Protein AF-A0A420N1J7-F1 (afdb_monomer_lite)

Organism: Fusarium oxysporum (NCBI:txid5507)

pLDDT: mean 80.46, std 11.33, range [47.84, 92.19]

Foldseek 3Di:
DDDPPDDPPPPPDPPVVVVVVVVVVVVVVVVVVVVVLQFADDDPPAAEDPVLRVDLQRCVVVCVVPPVPCSPVVVLVVCVVDPDQKYWTDHDRSDHIDIDGNDPVVVCCCVPPPPVDDDDPPD

Sequence (123 aa):
MPSTFFLPSELGLPTHATAAAAFVTAVSVVLYALYRFLLPKPLKGIPYNAEATQSLLGDLAAIQKESPNNPFGWMIKKARLQTSPVFQFFLLPFGKPCVLVSDFREAQDILMRRKEFERSDFS

Radius of gyration: 24.55 Å; chains: 1; bounding box: 42×41×80 Å

Structure (mmCIF, N/CA/C/O backbone):
data_AF-A0A420N1J7-F1
#
_entry.id   AF-A0A420N1J7-F1
#
loop_
_atom_site.group_PDB
_atom_site.id
_atom_site.type_symbol
_atom_site.label_atom_id
_atom_site.label_alt_id
_atom_site.label_comp_id
_atom_site.label_asym_id
_atom_site.label_entity_id
_atom_site.label_seq_id
_atom_site.pdbx_PDB_ins_code
_atom_site.Cartn_x
_atom_site.Cartn_y
_atom_site.Cartn_z
_atom_site.occupancy
_atom_site.B_iso_or_equiv
_atom_site.auth_seq_id
_atom_site.auth_comp_id
_atom_site.auth_asym_id
_atom_site.auth_atom_id
_atom_site.pdbx_PDB_model_num
ATOM 1 N N . MET A 1 1 ? 0.702 -27.407 -58.560 1.00 52.38 1 MET A N 1
ATOM 2 C CA . MET A 1 1 ? 1.170 -26.067 -58.155 1.00 52.38 1 MET A CA 1
ATOM 3 C C . MET A 1 1 ? 1.698 -26.163 -56.734 1.00 52.38 1 MET A C 1
ATOM 5 O O . MET A 1 1 ? 0.880 -26.406 -55.857 1.00 52.38 1 MET A O 1
ATOM 9 N N . PRO A 1 2 ? 3.015 -26.089 -56.481 1.00 54.38 2 PRO A N 1
ATOM 10 C CA . PRO A 1 2 ? 3.519 -26.055 -55.120 1.00 54.38 2 PRO A CA 1
ATOM 11 C C . PRO A 1 2 ? 3.700 -24.600 -54.680 1.00 54.38 2 PRO A C 1
ATOM 13 O O . PRO A 1 2 ? 4.399 -23.815 -55.314 1.00 54.38 2 PRO A O 1
ATOM 16 N N . SER A 1 3 ? 3.025 -24.251 -53.593 1.00 55.94 3 SER A N 1
ATOM 17 C CA . SER A 1 3 ? 3.209 -23.023 -52.831 1.00 55.94 3 SER A CA 1
ATOM 18 C C . SER A 1 3 ? 4.619 -22.999 -52.236 1.00 55.94 3 SER A C 1
ATOM 20 O O . SER A 1 3 ? 4.897 -23.710 -51.268 1.00 55.94 3 SER A O 1
ATOM 22 N N . THR A 1 4 ? 5.515 -22.200 -52.813 1.00 56.56 4 THR A N 1
ATOM 23 C CA . THR A 1 4 ? 6.824 -21.887 -52.231 1.00 56.56 4 THR A CA 1
ATOM 24 C C . THR A 1 4 ? 6.622 -21.078 -50.959 1.00 56.56 4 THR A C 1
ATOM 26 O O . THR A 1 4 ? 6.337 -19.881 -50.988 1.00 56.56 4 THR A O 1
ATOM 29 N N . PHE A 1 5 ? 6.733 -21.779 -49.836 1.00 57.84 5 PHE A N 1
ATOM 30 C CA . PHE A 1 5 ? 6.823 -21.223 -48.497 1.00 57.84 5 PHE A CA 1
ATOM 31 C C . PHE A 1 5 ? 8.120 -20.404 -48.431 1.00 57.84 5 PHE A C 1
ATOM 33 O O . PHE A 1 5 ? 9.213 -20.963 -48.364 1.00 57.84 5 PHE A O 1
ATOM 40 N N . PHE A 1 6 ? 8.006 -19.081 -48.562 1.00 52.59 6 PHE A N 1
ATOM 41 C CA . PHE A 1 6 ? 9.143 -18.167 -48.491 1.00 52.59 6 PHE A CA 1
ATOM 42 C C . PHE A 1 6 ? 9.743 -18.221 -47.082 1.00 52.59 6 PHE A C 1
ATOM 44 O O . PHE A 1 6 ? 9.140 -17.750 -46.117 1.00 52.59 6 PHE A O 1
ATOM 51 N N . LEU A 1 7 ? 10.927 -18.824 -46.961 1.00 61.91 7 LEU A N 1
ATOM 52 C CA . LEU A 1 7 ? 11.744 -18.719 -45.759 1.00 61.91 7 LEU A CA 1
ATOM 53 C C . LEU A 1 7 ? 12.240 -17.268 -45.611 1.00 61.91 7 LEU A C 1
ATOM 55 O O . LEU A 1 7 ? 12.575 -16.630 -46.609 1.00 61.91 7 LEU A O 1
ATOM 59 N N . PRO A 1 8 ? 12.345 -16.740 -44.381 1.00 55.38 8 PRO A N 1
ATOM 60 C CA . PRO A 1 8 ? 12.760 -15.358 -44.117 1.00 55.38 8 PRO A CA 1
ATOM 61 C C . PRO A 1 8 ? 14.244 -15.057 -44.431 1.00 55.38 8 PRO A C 1
ATOM 63 O O . PRO A 1 8 ? 14.753 -14.012 -44.033 1.00 55.38 8 PRO A O 1
ATOM 66 N N . SER A 1 9 ? 14.957 -15.941 -45.135 1.00 55.53 9 SER A N 1
ATOM 67 C CA . SER A 1 9 ? 16.381 -15.803 -45.471 1.00 55.53 9 SER A CA 1
ATOM 68 C C . SER A 1 9 ? 16.675 -14.896 -46.675 1.00 55.53 9 SER A C 1
ATOM 70 O O . SER A 1 9 ? 17.830 -14.544 -46.884 1.00 55.53 9 SER A O 1
ATOM 72 N N . GLU A 1 10 ? 15.664 -14.480 -47.445 1.00 51.19 10 GLU A N 1
ATOM 73 C CA . GLU A 1 10 ? 15.843 -13.722 -48.701 1.00 51.19 10 GLU A CA 1
ATOM 74 C C . GLU A 1 10 ? 16.023 -12.199 -48.517 1.00 51.19 10 GLU A C 1
ATOM 76 O O . GLU A 1 10 ? 16.218 -11.480 -49.492 1.00 51.19 10 GLU A O 1
ATOM 81 N N . LEU A 1 11 ? 15.966 -11.665 -47.288 1.00 57.31 11 LEU A N 1
ATOM 82 C CA . LEU A 1 11 ? 15.948 -10.208 -47.070 1.00 57.31 11 LEU A CA 1
ATOM 83 C C . LEU A 1 11 ? 17.318 -9.552 -46.809 1.00 57.31 11 LEU A C 1
ATOM 85 O O . LEU A 1 11 ? 17.363 -8.378 -46.451 1.00 57.31 11 LEU A O 1
ATOM 89 N N . GLY A 1 12 ? 18.436 -10.274 -46.955 1.00 55.84 12 GLY A N 1
ATOM 90 C CA . GLY A 1 12 ? 19.788 -9.688 -46.865 1.00 55.84 12 GLY A CA 1
ATOM 91 C C . GLY A 1 12 ? 20.124 -8.996 -45.533 1.00 55.84 12 GLY A C 1
ATOM 92 O O . GLY A 1 12 ? 21.088 -8.236 -45.454 1.00 55.84 12 GLY A O 1
ATOM 93 N N . LEU A 1 13 ? 19.340 -9.237 -44.481 1.00 58.88 13 LEU A N 1
ATOM 94 C CA . LEU A 1 13 ? 19.596 -8.699 -43.152 1.00 58.88 13 LEU A CA 1
ATOM 95 C C . LEU A 1 13 ? 20.659 -9.558 -42.458 1.00 58.88 13 LEU A C 1
ATOM 97 O O . LEU A 1 13 ? 20.552 -10.787 -42.471 1.00 58.88 13 LEU A O 1
ATOM 101 N N . PRO A 1 14 ? 21.680 -8.946 -41.837 1.00 65.38 14 PRO A N 1
ATOM 102 C CA . PRO A 1 14 ? 22.709 -9.704 -41.154 1.00 65.38 14 PRO A CA 1
ATOM 103 C C . PRO A 1 14 ? 22.093 -10.596 -40.070 1.00 65.38 14 PRO A C 1
ATOM 105 O O . PRO A 1 14 ? 21.332 -10.125 -39.226 1.00 65.38 14 PRO A O 1
ATOM 108 N N . THR A 1 15 ? 22.465 -11.876 -40.039 1.00 63.56 15 THR A N 1
ATOM 109 C CA . THR A 1 15 ? 22.003 -12.867 -39.045 1.00 63.56 15 THR A CA 1
ATOM 110 C C . THR A 1 15 ? 22.231 -12.418 -37.598 1.00 63.56 15 THR A C 1
ATOM 112 O O . THR A 1 15 ? 21.471 -12.779 -36.698 1.00 63.56 15 THR A O 1
ATOM 115 N N . HIS A 1 16 ? 23.243 -11.579 -37.360 1.00 63.38 16 HIS A N 1
ATOM 116 C CA . HIS A 1 16 ? 23.494 -10.964 -36.058 1.00 63.38 16 HIS A CA 1
ATOM 117 C C . HIS A 1 16 ? 22.480 -9.864 -35.702 1.00 63.38 16 HIS A C 1
ATOM 119 O O . HIS A 1 16 ? 22.151 -9.710 -34.529 1.00 63.38 16 HIS A O 1
ATOM 125 N N . ALA A 1 17 ? 21.931 -9.138 -36.681 1.00 69.62 17 ALA A N 1
ATOM 126 C CA . ALA A 1 17 ? 20.900 -8.126 -36.447 1.00 69.62 17 ALA A CA 1
ATOM 127 C C . ALA A 1 17 ? 19.542 -8.758 -36.112 1.00 69.62 17 ALA A C 1
ATOM 129 O O . ALA A 1 17 ? 18.850 -8.275 -35.217 1.00 69.62 17 ALA A O 1
ATOM 130 N N . THR A 1 18 ? 19.183 -9.876 -36.749 1.00 73.31 18 THR A N 1
ATOM 131 C CA . THR A 1 18 ? 17.968 -10.630 -36.396 1.00 73.31 18 THR A CA 1
ATOM 132 C C . THR A 1 18 ? 18.084 -11.286 -35.019 1.00 73.31 18 THR A C 1
ATOM 134 O O . THR A 1 18 ? 17.132 -11.248 -34.241 1.00 73.31 18 THR A O 1
ATOM 137 N N . ALA A 1 19 ? 19.260 -11.829 -34.677 1.00 75.69 19 ALA A N 1
ATOM 138 C CA . ALA A 1 19 ? 19.521 -12.385 -33.349 1.00 75.69 19 ALA A CA 1
ATOM 139 C C . ALA A 1 19 ? 19.506 -11.301 -32.255 1.00 75.69 19 ALA A C 1
ATOM 141 O O . ALA A 1 19 ? 18.908 -11.501 -31.199 1.00 75.69 19 ALA A O 1
ATOM 142 N N . ALA A 1 20 ? 20.093 -10.129 -32.522 1.00 80.19 20 ALA A N 1
ATOM 143 C CA . ALA A 1 20 ? 20.052 -8.992 -31.606 1.00 80.19 20 ALA A CA 1
ATOM 144 C C . ALA A 1 20 ? 18.617 -8.480 -31.394 1.00 80.19 20 ALA A C 1
ATOM 146 O O . ALA A 1 20 ? 18.210 -8.255 -30.256 1.00 80.19 20 ALA A O 1
ATOM 147 N N . ALA A 1 21 ? 17.817 -8.361 -32.458 1.00 81.81 21 ALA A N 1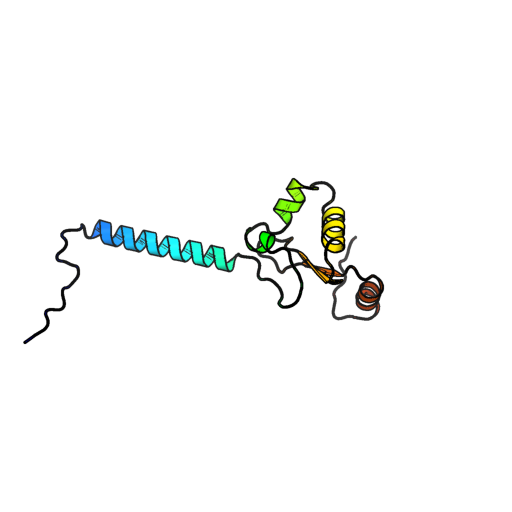
ATOM 148 C CA . ALA A 1 21 ? 16.416 -7.955 -32.353 1.00 81.81 21 ALA A CA 1
ATOM 149 C C . ALA A 1 21 ? 15.567 -8.967 -31.556 1.00 81.81 21 ALA A C 1
ATOM 151 O O . ALA A 1 21 ? 14.756 -8.572 -30.714 1.00 81.81 21 ALA A O 1
ATOM 152 N N . ALA A 1 22 ? 15.784 -10.271 -31.760 1.00 83.81 22 ALA A N 1
ATOM 153 C CA . ALA A 1 22 ? 15.134 -11.323 -30.976 1.00 83.81 22 ALA A CA 1
ATOM 154 C C . ALA A 1 22 ? 15.532 -11.269 -29.489 1.00 83.81 22 ALA A C 1
ATOM 156 O O . ALA A 1 22 ? 14.691 -11.439 -28.609 1.00 83.81 22 ALA A O 1
ATOM 157 N N . PHE A 1 23 ? 16.797 -10.970 -29.190 1.00 87.50 23 PHE A N 1
ATOM 158 C CA . PHE A 1 23 ? 17.265 -10.820 -27.814 1.00 87.50 23 PHE A CA 1
ATOM 159 C C . PH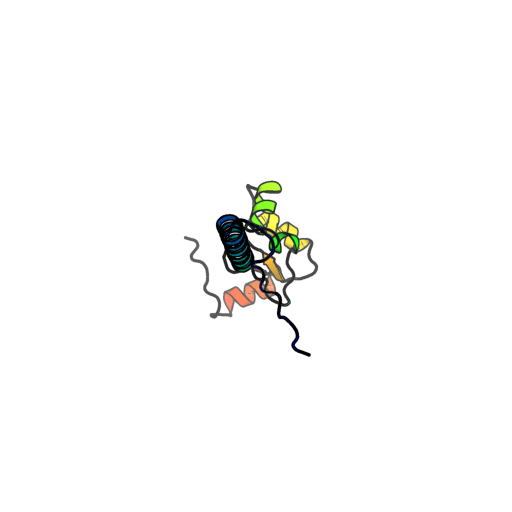E A 1 23 ? 16.650 -9.595 -27.126 1.00 87.50 23 PHE A C 1
ATOM 161 O O . PHE A 1 23 ? 16.131 -9.706 -26.017 1.00 87.50 23 PHE A O 1
ATOM 168 N N . VAL A 1 24 ? 16.639 -8.438 -27.795 1.00 87.94 24 VAL A N 1
ATOM 169 C CA . VAL A 1 24 ? 16.037 -7.207 -27.258 1.00 87.94 24 VAL A CA 1
ATOM 170 C C . VAL A 1 24 ? 14.550 -7.408 -26.977 1.00 87.94 24 VAL A C 1
ATOM 172 O O . VAL A 1 24 ? 14.087 -7.086 -25.885 1.00 87.94 24 VAL A O 1
ATOM 175 N N . THR A 1 25 ? 13.809 -7.997 -27.919 1.00 87.06 25 THR A N 1
ATOM 176 C CA . THR A 1 25 ? 12.377 -8.274 -27.732 1.00 87.06 25 THR A CA 1
ATOM 177 C C . THR A 1 25 ? 12.126 -9.247 -26.581 1.00 87.06 25 THR A C 1
ATOM 179 O O . THR A 1 25 ? 11.263 -8.977 -25.745 1.00 87.06 25 THR A O 1
ATOM 182 N N . ALA A 1 26 ? 12.914 -10.320 -26.461 1.00 88.50 26 ALA A N 1
ATOM 183 C CA . ALA A 1 26 ? 12.821 -11.251 -25.338 1.00 88.50 26 ALA A CA 1
ATOM 184 C C . ALA A 1 26 ? 13.077 -10.558 -23.988 1.00 88.50 26 ALA A C 1
ATOM 186 O O . ALA A 1 26 ? 12.292 -10.716 -23.052 1.00 88.50 26 ALA A O 1
ATOM 187 N N . VAL A 1 27 ? 14.123 -9.731 -23.894 1.00 90.31 27 VAL A N 1
ATOM 188 C CA . VAL A 1 27 ? 14.442 -8.964 -22.679 1.00 90.31 27 VAL A CA 1
ATOM 189 C C . VAL A 1 27 ? 13.323 -7.979 -22.335 1.00 90.31 27 VAL A C 1
ATOM 191 O O . VAL A 1 27 ? 12.918 -7.899 -21.177 1.00 90.31 27 VAL A O 1
ATOM 194 N N . SER A 1 28 ? 12.767 -7.267 -23.320 1.00 87.62 28 SER A N 1
ATOM 195 C CA . SER A 1 28 ? 11.640 -6.353 -23.101 1.00 87.62 28 SER A CA 1
ATOM 196 C C . SER A 1 28 ? 10.395 -7.076 -22.583 1.00 87.62 28 SER A C 1
ATOM 198 O O . SER A 1 28 ? 9.748 -6.585 -21.661 1.00 87.62 28 SER A O 1
ATOM 200 N N . VAL A 1 29 ? 10.073 -8.255 -23.125 1.00 89.12 29 V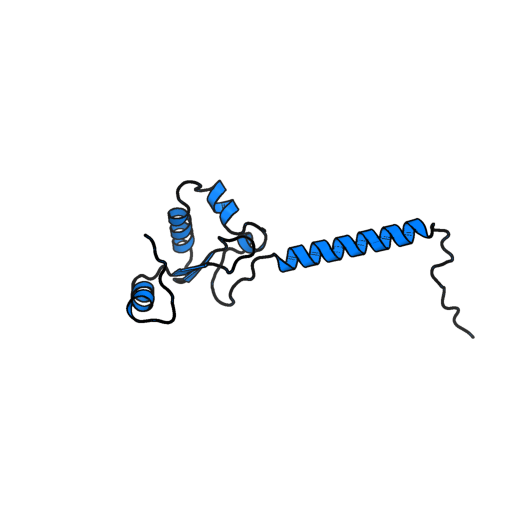AL A N 1
ATOM 201 C CA . VAL A 1 29 ? 8.932 -9.062 -22.661 1.00 89.12 29 VAL A CA 1
ATOM 202 C C . VAL A 1 29 ? 9.150 -9.545 -21.230 1.00 89.12 29 VAL A C 1
ATOM 204 O O . VAL A 1 29 ? 8.233 -9.452 -20.417 1.00 89.12 29 VAL A O 1
ATOM 207 N N . VAL A 1 30 ? 10.356 -10.006 -20.891 1.00 90.12 30 VAL A N 1
ATOM 208 C CA . VAL A 1 30 ? 10.687 -10.449 -19.527 1.00 90.12 30 VAL A CA 1
ATOM 209 C C . VAL A 1 30 ? 10.612 -9.288 -18.536 1.00 90.12 30 VAL A C 1
ATOM 211 O O . VAL A 1 30 ? 9.981 -9.425 -17.490 1.00 90.12 30 VAL A O 1
ATOM 214 N N . LEU A 1 31 ? 11.180 -8.127 -18.872 1.00 85.81 31 LEU A N 1
ATOM 215 C CA . LEU A 1 31 ? 11.087 -6.918 -18.046 1.00 85.81 31 LEU A CA 1
ATOM 216 C C . LEU A 1 31 ? 9.635 -6.474 -17.857 1.00 85.81 31 LEU A C 1
ATOM 218 O O . LEU A 1 31 ? 9.237 -6.123 -16.748 1.00 85.81 31 LEU A O 1
ATOM 222 N N . TYR A 1 32 ? 8.824 -6.532 -18.913 1.00 85.12 32 TYR A N 1
ATOM 223 C CA . TYR A 1 32 ? 7.411 -6.177 -18.843 1.00 85.12 32 TYR A CA 1
ATOM 224 C C . TYR A 1 32 ? 6.595 -7.167 -18.005 1.00 85.12 32 TYR A C 1
ATOM 226 O O . TYR A 1 32 ? 5.735 -6.764 -17.220 1.00 85.12 32 TYR A O 1
ATOM 234 N N . ALA A 1 33 ? 6.874 -8.464 -18.136 1.00 84.56 33 ALA A N 1
ATOM 235 C CA . ALA A 1 33 ? 6.246 -9.505 -17.335 1.00 84.56 33 ALA A CA 1
ATOM 236 C C . ALA A 1 33 ? 6.620 -9.367 -15.853 1.00 84.56 33 ALA A C 1
ATOM 238 O O . ALA A 1 33 ? 5.736 -9.438 -15.001 1.00 84.56 33 ALA A O 1
ATOM 239 N N . LEU A 1 34 ? 7.892 -9.093 -15.548 1.00 82.62 34 LEU A N 1
ATOM 240 C CA . LEU A 1 34 ? 8.351 -8.786 -14.194 1.00 82.62 34 LEU A CA 1
ATOM 241 C C . LEU A 1 34 ? 7.661 -7.537 -13.653 1.00 82.62 34 LEU A C 1
ATOM 243 O O . LEU A 1 34 ? 7.106 -7.586 -12.562 1.00 82.62 34 LEU A O 1
ATOM 247 N N . TYR A 1 35 ? 7.605 -6.454 -14.430 1.00 80.56 35 TYR A N 1
ATOM 248 C CA . TYR A 1 35 ? 6.902 -5.234 -14.041 1.00 80.56 35 TYR A CA 1
ATOM 249 C C . TYR A 1 35 ? 5.433 -5.517 -13.704 1.00 80.56 35 TYR A C 1
ATOM 251 O O . TYR A 1 35 ? 4.975 -5.156 -12.625 1.00 80.56 35 TYR A O 1
ATOM 259 N N . ARG A 1 36 ? 4.708 -6.250 -14.562 1.00 77.62 36 ARG A N 1
ATOM 260 C CA . ARG A 1 36 ? 3.317 -6.647 -14.288 1.00 77.62 36 ARG A CA 1
ATOM 261 C C . ARG A 1 36 ? 3.173 -7.586 -13.095 1.00 77.62 36 ARG A C 1
ATOM 263 O O . ARG A 1 36 ? 2.156 -7.529 -12.411 1.00 77.62 36 ARG A O 1
ATOM 270 N N . PHE A 1 37 ? 4.144 -8.461 -12.854 1.00 74.88 37 PHE A N 1
ATOM 271 C CA . PHE A 1 37 ? 4.131 -9.354 -11.699 1.00 74.88 37 PHE A CA 1
ATOM 272 C C . PHE A 1 37 ? 4.341 -8.591 -10.386 1.00 74.88 37 PHE A C 1
ATOM 274 O O . PHE A 1 37 ? 3.733 -8.939 -9.375 1.00 74.88 37 PHE A O 1
ATOM 281 N N . LEU A 1 38 ? 5.165 -7.544 -10.430 1.00 72.25 38 LEU A N 1
ATOM 282 C CA . LEU A 1 38 ? 5.494 -6.663 -9.312 1.00 72.25 38 LEU A CA 1
ATOM 283 C C . LEU A 1 38 ? 4.398 -5.627 -9.018 1.00 72.25 38 LEU A C 1
ATOM 285 O O . LEU A 1 38 ? 4.428 -5.012 -7.951 1.00 72.25 38 LEU A O 1
ATOM 289 N N . LEU A 1 39 ? 3.444 -5.424 -9.937 1.00 74.25 39 LEU A N 1
ATOM 290 C CA . LEU A 1 39 ? 2.337 -4.499 -9.714 1.00 74.25 39 LEU A CA 1
ATOM 291 C C . LEU A 1 39 ? 1.462 -4.957 -8.534 1.00 74.25 39 LEU A C 1
ATOM 293 O O . LEU A 1 39 ? 1.153 -6.151 -8.416 1.00 74.25 39 LEU A O 1
ATOM 297 N N . PRO A 1 40 ? 1.012 -4.015 -7.684 1.00 72.12 40 PRO A N 1
ATOM 298 C CA . PRO A 1 40 ? 0.146 -4.339 -6.563 1.00 72.12 40 PRO A CA 1
ATOM 299 C C . PRO A 1 40 ? -1.165 -4.957 -7.060 1.00 72.12 40 PRO A C 1
ATOM 301 O O . PRO A 1 40 ? -1.851 -4.389 -7.908 1.00 72.12 40 PRO A O 1
ATOM 304 N N . LYS A 1 41 ? -1.538 -6.125 -6.529 1.00 77.56 41 LYS A N 1
ATOM 305 C CA . LYS A 1 41 ? -2.787 -6.807 -6.904 1.00 77.56 41 LYS A CA 1
ATOM 306 C C . LYS A 1 41 ? -3.918 -6.364 -5.963 1.00 77.56 41 LYS A C 1
ATOM 308 O O . LYS A 1 41 ? -3.842 -6.677 -4.771 1.00 77.56 41 LYS A O 1
ATOM 313 N N . PRO A 1 42 ? -4.947 -5.638 -6.446 1.00 81.69 42 PRO A N 1
ATOM 314 C CA . PRO A 1 42 ? -6.042 -5.177 -5.600 1.00 81.69 42 PRO A CA 1
ATOM 315 C C . PRO A 1 42 ? -6.920 -6.332 -5.097 1.00 81.69 42 PRO A C 1
ATOM 317 O O . PRO A 1 42 ? -7.072 -7.346 -5.783 1.00 81.69 42 PRO A O 1
ATOM 320 N N . LEU A 1 43 ? -7.532 -6.172 -3.918 1.00 83.06 43 LEU A N 1
ATOM 321 C CA . LEU A 1 43 ? -8.544 -7.107 -3.431 1.00 83.06 43 LEU A CA 1
ATOM 322 C C . LEU A 1 43 ? -9.875 -6.776 -4.108 1.00 83.06 43 LEU A C 1
ATOM 324 O O . LEU A 1 43 ? -10.299 -5.622 -4.176 1.00 83.06 43 LEU A O 1
ATOM 328 N N . LYS A 1 44 ? -10.550 -7.798 -4.635 1.00 81.12 44 LYS A N 1
ATOM 329 C CA . LYS A 1 44 ? -11.804 -7.610 -5.367 1.00 81.12 44 LYS A CA 1
ATOM 330 C C . LYS A 1 44 ? -12.913 -7.160 -4.410 1.00 81.12 44 LYS A C 1
ATOM 332 O O . LYS A 1 44 ? -13.185 -7.838 -3.427 1.00 81.12 44 LYS A O 1
ATOM 337 N N . GLY A 1 45 ? -13.588 -6.061 -4.745 1.00 82.50 45 GLY A N 1
ATOM 338 C CA . GLY A 1 45 ? -14.772 -5.575 -4.025 1.00 82.50 45 GLY A CA 1
ATOM 339 C C . GLY A 1 45 ? -14.502 -4.523 -2.946 1.00 82.50 45 GLY A C 1
ATOM 340 O O . GLY A 1 45 ? -15.459 -3.973 -2.413 1.00 82.50 45 GLY A O 1
ATOM 341 N N . ILE A 1 46 ? -13.237 -4.200 -2.660 1.00 86.56 46 ILE A N 1
ATOM 342 C CA . ILE A 1 46 ? -12.871 -3.108 -1.749 1.00 86.56 46 ILE A CA 1
ATOM 343 C C . ILE A 1 46 ? -12.461 -1.896 -2.593 1.00 86.56 46 ILE A C 1
ATOM 345 O O . ILE A 1 46 ? -11.702 -2.062 -3.550 1.00 86.56 46 ILE A O 1
ATOM 349 N N . PRO A 1 47 ? -12.945 -0.681 -2.290 1.00 87.62 47 PRO A N 1
ATOM 350 C CA . PRO A 1 47 ? -12.500 0.508 -2.995 1.00 87.62 47 PRO A CA 1
ATOM 351 C C . PRO A 1 47 ? -11.035 0.814 -2.690 1.00 87.62 47 PRO A C 1
ATOM 353 O O . PRO A 1 47 ? -10.568 0.694 -1.557 1.00 87.62 47 PRO A O 1
ATOM 356 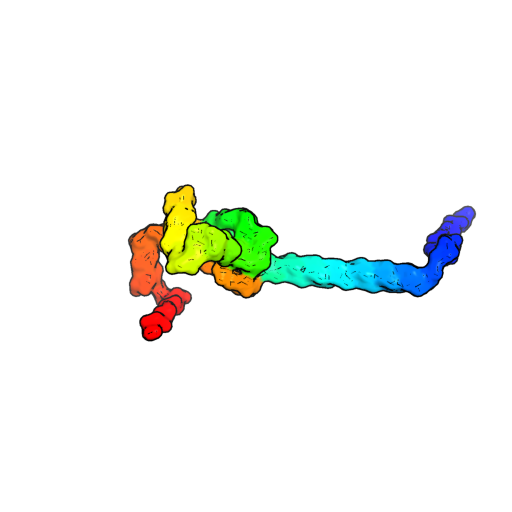N N . TYR A 1 48 ? -10.330 1.249 -3.724 1.00 87.00 48 TYR A N 1
ATOM 357 C CA . TYR A 1 48 ? -8.924 1.619 -3.677 1.00 87.00 48 TYR A CA 1
ATOM 358 C C . TYR A 1 48 ? -8.676 2.804 -4.607 1.00 87.00 48 TYR A C 1
ATOM 360 O O . TYR A 1 48 ? -9.484 3.104 -5.490 1.00 87.00 48 TYR A O 1
ATOM 368 N N . ASN A 1 49 ? -7.538 3.469 -4.429 1.00 85.06 49 ASN A N 1
ATOM 369 C CA . ASN A 1 49 ? -7.105 4.501 -5.356 1.00 85.06 49 ASN A CA 1
ATOM 370 C C . ASN A 1 49 ? -6.547 3.863 -6.641 1.00 85.06 49 ASN A C 1
ATOM 372 O O . ASN A 1 49 ? -5.518 3.187 -6.605 1.00 85.06 49 ASN A O 1
ATOM 376 N N . ALA A 1 50 ? -7.201 4.087 -7.784 1.00 81.00 50 ALA A N 1
ATOM 377 C CA . ALA A 1 50 ? -6.774 3.522 -9.066 1.00 81.00 50 ALA A CA 1
ATOM 378 C C . ALA A 1 50 ? -5.357 3.968 -9.469 1.00 81.00 50 ALA A C 1
ATOM 380 O O . ALA A 1 50 ? -4.603 3.177 -10.038 1.00 81.00 50 ALA A O 1
ATOM 381 N N . GLU A 1 51 ? -4.966 5.194 -9.111 1.00 80.75 51 GLU A N 1
ATOM 382 C CA . GLU A 1 51 ? -3.629 5.734 -9.386 1.00 80.75 51 GLU A CA 1
ATOM 383 C C . GLU A 1 51 ? -2.534 4.943 -8.658 1.00 80.75 51 GLU A C 1
ATOM 385 O O . GLU A 1 51 ? -1.453 4.714 -9.201 1.00 80.75 51 GLU A O 1
ATOM 390 N N . ALA A 1 52 ? -2.837 4.427 -7.464 1.00 79.31 52 ALA A N 1
ATOM 391 C CA . ALA A 1 52 ? -1.901 3.632 -6.679 1.00 79.31 52 ALA A CA 1
ATOM 392 C C . ALA A 1 52 ? -1.619 2.258 -7.308 1.00 79.31 52 ALA A C 1
ATOM 394 O O . ALA A 1 52 ? -0.579 1.662 -7.057 1.00 79.31 52 ALA A O 1
ATOM 395 N N . THR A 1 53 ? -2.495 1.752 -8.181 1.00 76.75 53 THR A N 1
ATOM 396 C CA . THR A 1 53 ? -2.244 0.484 -8.891 1.00 76.75 53 THR A CA 1
ATOM 397 C C . THR A 1 53 ? -1.300 0.663 -10.084 1.00 76.75 53 THR A C 1
ATOM 399 O O . THR A 1 53 ? -0.787 -0.319 -10.608 1.00 76.75 53 THR A O 1
ATOM 402 N N . GLN A 1 54 ? -1.046 1.901 -10.525 1.00 75.25 54 GLN A N 1
ATOM 403 C CA . GLN A 1 54 ? -0.173 2.181 -11.671 1.00 75.25 54 GLN A CA 1
ATOM 404 C C . GLN A 1 54 ? 1.289 2.442 -11.284 1.00 75.25 54 GLN A C 1
ATOM 406 O O . GLN A 1 54 ? 2.153 2.520 -12.156 1.00 75.25 54 GLN A O 1
ATOM 411 N N . SER A 1 55 ? 1.585 2.563 -9.988 1.00 76.00 55 SER A N 1
ATOM 412 C CA . SER A 1 55 ? 2.927 2.845 -9.482 1.00 76.00 55 SER A CA 1
ATOM 413 C C . SER A 1 55 ? 3.478 1.671 -8.679 1.00 76.00 55 SER A C 1
ATOM 415 O O . SER A 1 55 ? 2.771 1.063 -7.879 1.00 76.00 55 SER A O 1
ATOM 417 N N . LEU A 1 56 ? 4.777 1.400 -8.837 1.00 72.56 56 LEU A N 1
ATOM 418 C CA . LEU A 1 56 ? 5.497 0.388 -8.053 1.00 72.56 56 LEU A CA 1
ATOM 419 C C . LEU A 1 56 ? 5.488 0.707 -6.548 1.00 72.56 56 LEU A C 1
ATOM 421 O O . LEU A 1 56 ? 5.513 -0.198 -5.718 1.00 72.56 56 LEU A O 1
ATOM 425 N N . LEU A 1 57 ? 5.464 2.000 -6.207 1.00 78.62 57 LEU A N 1
ATOM 426 C CA . LEU A 1 57 ? 5.428 2.490 -4.828 1.00 78.62 57 LEU A CA 1
ATOM 427 C C . LEU A 1 57 ? 4.002 2.624 -4.278 1.00 78.62 57 LEU A C 1
ATOM 429 O O . LEU A 1 57 ? 3.834 2.958 -3.110 1.00 78.62 57 LEU A O 1
ATOM 433 N N . GLY A 1 58 ? 2.971 2.384 -5.089 1.00 84.62 58 GLY A N 1
ATOM 434 C CA . GLY A 1 58 ? 1.592 2.488 -4.633 1.00 84.62 58 GLY A CA 1
ATOM 435 C C . GLY A 1 58 ? 1.242 3.870 -4.076 1.00 84.62 58 GLY A C 1
ATOM 436 O O . GLY A 1 58 ? 1.518 4.898 -4.698 1.00 84.62 58 GLY A O 1
ATOM 437 N N . ASP A 1 59 ? 0.655 3.882 -2.879 1.00 85.31 59 ASP A N 1
ATOM 438 C CA . ASP A 1 59 ? 0.232 5.095 -2.173 1.00 85.31 59 ASP A CA 1
ATOM 439 C C . ASP A 1 59 ? 1.391 5.821 -1.467 1.00 85.31 59 ASP A C 1
ATOM 441 O O . ASP A 1 59 ? 1.243 6.991 -1.106 1.00 85.31 59 ASP A O 1
ATOM 445 N N . LEU A 1 60 ? 2.568 5.192 -1.307 1.00 84.31 60 LEU A N 1
ATOM 446 C CA . LEU A 1 60 ? 3.730 5.827 -0.660 1.00 84.31 60 LEU A CA 1
ATOM 447 C C . LEU A 1 60 ? 4.157 7.111 -1.369 1.00 84.31 60 LEU A C 1
ATOM 449 O O . LEU A 1 60 ? 4.489 8.092 -0.710 1.00 84.31 60 LEU A O 1
ATOM 453 N N . ALA A 1 61 ? 4.145 7.117 -2.703 1.00 85.19 61 ALA A N 1
ATOM 454 C CA . ALA A 1 61 ? 4.552 8.290 -3.471 1.00 85.19 61 ALA A CA 1
ATOM 455 C C . ALA A 1 61 ? 3.617 9.485 -3.205 1.00 85.19 61 ALA A C 1
ATOM 457 O O . ALA A 1 61 ? 4.071 10.623 -3.076 1.00 85.19 61 ALA A O 1
ATOM 458 N N . ALA A 1 62 ? 2.313 9.223 -3.070 1.00 86.00 62 ALA A N 1
ATOM 459 C CA . ALA A 1 62 ? 1.325 10.247 -2.749 1.00 86.00 62 ALA A CA 1
ATOM 460 C C . ALA A 1 62 ? 1.460 10.727 -1.295 1.00 86.00 62 ALA A C 1
ATOM 462 O O . ALA A 1 62 ? 1.428 11.931 -1.044 1.00 86.00 62 ALA A O 1
ATOM 463 N N . ILE A 1 63 ? 1.704 9.808 -0.355 1.00 88.81 63 ILE A N 1
ATOM 464 C CA . ILE A 1 63 ? 1.984 10.128 1.050 1.00 88.81 63 ILE A CA 1
ATOM 465 C C . ILE A 1 63 ? 3.226 11.014 1.169 1.00 88.81 63 ILE A C 1
ATOM 467 O O . ILE A 1 63 ? 3.179 12.048 1.831 1.00 88.81 63 ILE A O 1
ATOM 471 N N . GLN A 1 64 ? 4.322 10.659 0.495 1.00 87.38 64 GLN A N 1
ATOM 472 C CA . GLN A 1 64 ? 5.569 11.422 0.535 1.00 87.38 64 GLN A CA 1
ATOM 473 C C . GLN A 1 64 ? 5.397 12.832 -0.047 1.00 87.38 64 GLN A C 1
ATOM 475 O O . GLN A 1 64 ? 6.010 13.779 0.443 1.00 87.38 64 GLN A O 1
ATOM 480 N N . LYS A 1 65 ? 4.546 12.983 -1.068 1.00 87.94 65 LYS A N 1
ATOM 481 C CA . LYS A 1 65 ? 4.258 14.269 -1.713 1.00 87.94 65 LYS A CA 1
ATOM 482 C C . LYS A 1 65 ? 3.327 15.158 -0.887 1.00 87.94 65 LYS A C 1
ATOM 484 O O . LYS A 1 65 ? 3.553 16.360 -0.802 1.00 87.94 65 LYS A O 1
ATOM 489 N N . GLU A 1 66 ? 2.257 14.596 -0.330 1.00 88.25 66 GLU A N 1
ATOM 490 C CA . GLU A 1 66 ? 1.203 15.371 0.334 1.00 88.25 66 GLU A CA 1
ATOM 491 C C . GLU A 1 66 ? 1.425 15.519 1.848 1.00 88.25 66 GLU A C 1
ATOM 493 O O . GLU A 1 66 ? 1.006 16.516 2.436 1.00 88.25 66 GLU A O 1
ATOM 498 N N . SER A 1 67 ? 2.006 14.523 2.525 1.00 89.12 67 SER A N 1
ATOM 499 C CA . SER A 1 67 ? 2.090 14.465 3.996 1.00 89.12 67 SER A CA 1
ATOM 500 C C . SER A 1 67 ? 3.201 13.518 4.495 1.00 89.12 67 SER A C 1
ATOM 502 O O . SER A 1 67 ? 2.906 12.520 5.158 1.00 89.12 67 SER A O 1
ATOM 504 N N . PRO A 1 68 ? 4.490 13.832 4.252 1.00 86.94 68 PRO A N 1
ATOM 505 C CA . PRO A 1 68 ? 5.611 12.945 4.590 1.00 86.94 68 PRO A CA 1
ATOM 506 C C . PRO A 1 68 ? 5.747 12.669 6.096 1.00 86.94 68 PRO A C 1
ATOM 508 O O . PRO A 1 68 ? 6.153 11.582 6.491 1.00 86.94 68 PRO A O 1
ATOM 511 N N . ASN A 1 69 ? 5.361 13.627 6.943 1.00 88.50 69 ASN A N 1
ATOM 512 C CA . ASN A 1 69 ? 5.472 13.513 8.402 1.00 88.50 69 ASN A CA 1
ATOM 513 C C . ASN A 1 69 ? 4.240 12.874 9.067 1.00 88.50 69 ASN A C 1
ATOM 515 O O . ASN A 1 69 ? 4.253 12.640 10.271 1.00 88.50 69 ASN A O 1
ATOM 519 N N . ASN A 1 70 ? 3.152 12.637 8.323 1.00 89.50 70 ASN A N 1
ATOM 520 C CA . ASN A 1 70 ? 1.912 12.099 8.885 1.00 89.50 70 ASN A CA 1
ATOM 521 C C . ASN A 1 70 ? 1.199 11.148 7.902 1.00 89.50 70 ASN A C 1
ATOM 523 O O . ASN A 1 70 ? 0.134 11.486 7.371 1.00 89.50 70 ASN A O 1
ATOM 527 N N . PRO A 1 71 ? 1.764 9.948 7.667 1.00 87.00 71 PRO A N 1
ATOM 528 C CA . PRO A 1 71 ? 1.182 8.962 6.757 1.00 87.00 71 PRO A CA 1
ATOM 529 C C . PRO A 1 71 ? -0.215 8.508 7.204 1.00 87.00 71 PRO A C 1
ATOM 531 O O . PRO A 1 71 ? -1.138 8.445 6.394 1.00 87.00 71 PRO A O 1
ATOM 534 N N . PHE A 1 72 ? -0.414 8.268 8.504 1.00 87.31 72 PHE A N 1
ATOM 535 C CA . PHE A 1 72 ? -1.704 7.826 9.043 1.00 87.31 72 PHE A CA 1
ATOM 536 C C . PHE A 1 72 ? -2.793 8.895 8.909 1.00 87.31 72 PHE A C 1
ATOM 538 O O . PHE A 1 72 ? -3.915 8.590 8.506 1.00 87.31 72 PHE A O 1
ATOM 545 N N . GLY A 1 73 ? -2.477 10.161 9.190 1.00 89.12 73 GLY A N 1
ATOM 546 C CA . GLY A 1 73 ? -3.414 11.270 9.014 1.00 89.12 73 GLY A CA 1
ATOM 547 C C . GLY A 1 73 ? -3.828 11.455 7.555 1.00 89.12 73 GLY A C 1
ATOM 548 O O . GLY A 1 73 ? -5.001 11.710 7.275 1.00 89.12 73 GLY A O 1
ATOM 549 N N . TRP A 1 74 ? -2.895 11.253 6.621 1.00 90.69 74 TRP A N 1
ATOM 550 C CA . TRP A 1 74 ? -3.192 11.243 5.191 1.00 90.69 74 TRP A CA 1
ATOM 551 C C . TRP A 1 74 ? -4.146 10.108 4.811 1.00 90.69 74 TRP A C 1
ATOM 553 O O . TRP A 1 74 ? -5.159 10.355 4.154 1.00 90.69 74 TRP A O 1
ATOM 563 N N . MET A 1 75 ? -3.883 8.888 5.289 1.00 89.44 75 MET A N 1
ATOM 564 C CA . MET A 1 75 ? -4.749 7.731 5.049 1.00 89.44 75 MET A CA 1
ATOM 565 C C . MET A 1 75 ? -6.159 7.965 5.594 1.00 89.44 75 MET A C 1
ATOM 567 O O . MET A 1 75 ? -7.134 7.743 4.883 1.00 89.44 75 MET A O 1
ATOM 571 N N . ILE A 1 76 ? -6.287 8.483 6.820 1.00 88.38 76 ILE A N 1
ATOM 572 C CA . ILE A 1 76 ? -7.587 8.809 7.423 1.00 88.38 76 ILE A CA 1
ATOM 573 C C . ILE A 1 76 ? -8.310 9.875 6.597 1.00 88.38 76 ILE A C 1
ATOM 575 O O . ILE A 1 76 ? -9.508 9.750 6.347 1.00 88.38 76 ILE A O 1
ATOM 579 N N . LYS A 1 77 ? -7.604 10.918 6.142 1.00 89.88 77 LYS A N 1
ATOM 580 C CA . LYS A 1 77 ? -8.185 11.960 5.287 1.00 89.88 77 LYS A CA 1
ATOM 581 C C . LYS A 1 77 ? -8.708 11.371 3.978 1.00 89.88 77 LYS A C 1
ATOM 583 O O . LYS A 1 77 ? -9.836 11.670 3.605 1.00 89.88 77 LYS A O 1
ATOM 588 N N . LYS A 1 78 ? -7.925 10.527 3.299 1.00 88.69 78 LYS A N 1
ATOM 589 C CA . LYS A 1 78 ? -8.347 9.868 2.052 1.00 88.69 78 LYS A CA 1
ATOM 590 C C . LYS A 1 78 ? -9.506 8.899 2.288 1.00 88.69 78 LYS A C 1
ATOM 592 O O . LYS A 1 78 ? -10.460 8.919 1.522 1.00 88.69 78 LYS A O 1
ATOM 597 N N . ALA A 1 79 ? -9.482 8.134 3.377 1.00 87.19 79 ALA A N 1
ATOM 598 C CA . ALA A 1 79 ? -10.568 7.229 3.738 1.00 87.19 79 ALA A CA 1
ATOM 599 C C . ALA A 1 79 ? -11.877 7.976 4.035 1.00 87.19 79 ALA A C 1
ATOM 601 O O . ALA A 1 79 ? -12.931 7.547 3.589 1.00 87.19 79 ALA A O 1
ATOM 602 N N . ARG A 1 80 ? -11.817 9.138 4.703 1.00 86.81 80 ARG A N 1
ATOM 603 C CA . ARG A 1 80 ? -12.995 9.993 4.952 1.00 86.81 80 ARG A CA 1
ATOM 604 C C . ARG A 1 80 ? -13.610 10.585 3.687 1.00 86.81 80 ARG A C 1
ATOM 606 O O . ARG A 1 80 ? -14.789 10.916 3.697 1.00 86.81 80 ARG A O 1
ATOM 613 N N . LEU A 1 81 ? -12.819 10.770 2.630 1.00 86.94 81 LEU A N 1
ATOM 614 C CA . LEU A 1 81 ? -13.329 11.234 1.336 1.00 86.94 81 LEU A CA 1
ATOM 615 C C . LEU A 1 81 ? -14.079 10.127 0.586 1.00 86.94 81 LEU A C 1
ATOM 617 O O . LEU A 1 81 ? -14.845 10.426 -0.327 1.00 86.94 81 LEU A O 1
ATOM 621 N N . GLN A 1 82 ? -13.874 8.866 0.968 1.00 83.94 82 GLN A N 1
ATOM 622 C CA . GLN A 1 82 ? -14.544 7.731 0.361 1.00 83.94 82 GLN A CA 1
ATOM 623 C C . GLN A 1 82 ? -15.874 7.439 1.065 1.00 83.94 82 GLN A C 1
ATOM 625 O O . GLN A 1 82 ? -16.000 7.528 2.280 1.00 83.94 82 GLN A O 1
ATOM 630 N N . THR A 1 83 ? -16.874 7.011 0.297 1.00 83.50 83 THR A N 1
ATOM 631 C CA . THR A 1 83 ? -18.204 6.627 0.809 1.00 83.50 83 THR A CA 1
ATOM 632 C C . THR A 1 83 ? -18.225 5.256 1.507 1.00 83.50 83 THR A C 1
ATOM 634 O O . THR A 1 83 ? -19.233 4.875 2.092 1.00 83.50 83 THR A O 1
ATOM 637 N N . SER A 1 84 ? -17.137 4.485 1.438 1.00 86.94 84 SER A N 1
ATOM 638 C CA . SER A 1 84 ? -17.065 3.119 1.971 1.00 86.94 84 SER A CA 1
ATOM 639 C C . SER A 1 84 ? -16.361 3.081 3.330 1.00 86.94 84 SER A C 1
ATOM 641 O O . SER A 1 84 ? -15.300 3.693 3.455 1.00 86.94 84 SER A O 1
ATOM 643 N N . PRO A 1 85 ? -16.866 2.300 4.307 1.00 87.19 85 PRO A N 1
ATOM 644 C CA . PRO A 1 85 ? -16.232 2.131 5.618 1.00 87.19 85 PRO A CA 1
ATOM 645 C C . PRO A 1 85 ? -14.955 1.276 5.585 1.00 87.19 85 PRO A C 1
ATOM 647 O O . PRO A 1 85 ? -14.246 1.175 6.585 1.00 87.19 85 PRO A O 1
ATOM 650 N N . VAL A 1 86 ? -14.669 0.632 4.452 1.00 90.62 86 VAL A N 1
ATOM 651 C CA . VAL A 1 86 ? -13.467 -0.175 4.226 1.00 90.62 86 VAL A CA 1
ATOM 652 C C . VAL A 1 86 ? -12.764 0.352 2.984 1.00 90.62 86 VAL A C 1
ATOM 654 O O . VAL A 1 86 ? -13.396 0.486 1.932 1.00 90.62 86 VAL A O 1
ATOM 657 N N . PHE A 1 87 ? -11.471 0.647 3.101 1.00 90.38 87 PHE A N 1
ATOM 658 C CA . PHE A 1 87 ? -10.647 1.181 2.018 1.00 90.38 87 PHE A CA 1
ATOM 659 C C . PHE A 1 87 ? -9.289 0.487 1.961 1.00 90.38 87 PHE A C 1
ATOM 661 O O . PHE A 1 87 ? -8.719 0.133 2.990 1.00 90.38 87 PHE A O 1
ATOM 668 N N . GLN A 1 88 ? -8.755 0.305 0.760 1.00 90.75 88 GLN A N 1
ATOM 669 C CA . GLN A 1 88 ? -7.496 -0.391 0.542 1.00 90.75 88 GLN A CA 1
ATOM 670 C C . GLN A 1 88 ? -6.365 0.571 0.155 1.00 90.75 88 GLN A C 1
ATOM 672 O O . GLN A 1 88 ? -6.518 1.394 -0.745 1.00 90.75 88 GLN A O 1
ATOM 677 N N . PHE A 1 89 ? -5.211 0.393 0.799 1.00 89.62 89 PHE A N 1
ATOM 678 C CA . PHE A 1 89 ? -3.973 1.127 0.557 1.00 89.62 89 PHE A CA 1
ATOM 679 C C . PHE A 1 89 ? -2.833 0.200 0.127 1.00 89.62 89 PHE A C 1
ATOM 681 O O . PHE A 1 89 ? -2.731 -0.952 0.556 1.00 89.62 89 PHE A O 1
ATOM 688 N N . PHE A 1 90 ? -1.918 0.736 -0.670 1.00 89.50 90 PHE A N 1
ATOM 689 C CA . PHE A 1 90 ? -0.710 0.061 -1.130 1.00 89.50 90 PHE A CA 1
ATOM 690 C C . PHE A 1 90 ? 0.520 0.708 -0.487 1.00 89.50 90 PHE A C 1
ATOM 692 O O . PHE A 1 90 ? 1.124 1.619 -1.048 1.00 89.50 90 PHE A O 1
ATOM 699 N N . LEU A 1 91 ? 0.855 0.248 0.724 1.00 83.88 91 LEU A N 1
ATOM 700 C CA . LEU A 1 91 ? 1.930 0.808 1.557 1.00 83.88 91 LEU A CA 1
ATOM 701 C C . LEU A 1 91 ? 3.251 0.042 1.476 1.00 83.88 91 LEU A C 1
ATOM 703 O O . LEU A 1 91 ? 4.255 0.526 1.982 1.00 83.88 91 LEU A O 1
ATOM 707 N N . LEU A 1 92 ? 3.259 -1.163 0.907 1.00 77.88 92 LEU A N 1
ATOM 708 C CA . LEU A 1 92 ? 4.476 -1.946 0.732 1.00 77.88 92 LEU A CA 1
ATOM 709 C C . LEU A 1 92 ? 4.727 -2.161 -0.762 1.00 77.88 92 LEU A C 1
ATOM 711 O O . LEU A 1 92 ? 3.848 -2.709 -1.438 1.00 77.88 92 LEU A O 1
ATOM 715 N N . PRO A 1 93 ? 5.919 -1.811 -1.279 1.00 70.19 93 PRO A N 1
ATOM 716 C CA . PRO A 1 93 ? 6.310 -2.242 -2.612 1.00 70.19 93 PRO A CA 1
ATOM 717 C C . PRO A 1 93 ? 6.371 -3.775 -2.619 1.00 70.19 93 PRO A C 1
ATOM 719 O O . PRO A 1 93 ? 6.952 -4.383 -1.721 1.00 70.19 93 PRO A O 1
ATOM 722 N N . PHE A 1 94 ? 5.722 -4.404 -3.602 1.00 72.12 94 PHE A N 1
ATOM 723 C CA . PHE A 1 94 ? 5.626 -5.871 -3.758 1.00 72.12 94 PHE A CA 1
ATOM 724 C C . PHE A 1 94 ? 4.844 -6.614 -2.660 1.00 72.12 94 PHE A C 1
ATOM 726 O O . PHE A 1 94 ? 4.743 -7.841 -2.691 1.00 72.12 94 PHE A O 1
ATOM 733 N N . GLY A 1 95 ? 4.294 -5.889 -1.687 1.00 72.62 95 GLY A N 1
ATOM 734 C CA . GLY A 1 95 ? 3.579 -6.465 -0.559 1.00 72.62 95 GLY A CA 1
ATOM 735 C C . GLY A 1 95 ? 2.106 -6.732 -0.845 1.00 72.62 95 GLY A C 1
ATOM 736 O O . GLY A 1 95 ? 1.532 -6.314 -1.854 1.00 72.62 95 GLY A O 1
ATOM 737 N N . LYS A 1 96 ? 1.467 -7.418 0.105 1.00 81.12 96 LYS A N 1
ATOM 738 C CA . LYS A 1 96 ? 0.007 -7.489 0.154 1.00 81.12 96 LYS A CA 1
ATOM 739 C C . LYS A 1 96 ? -0.549 -6.094 0.457 1.00 81.12 96 LYS A C 1
ATOM 741 O O . LYS A 1 96 ? 0.060 -5.357 1.234 1.00 81.12 96 LYS A O 1
ATOM 746 N N . PRO A 1 97 ? -1.699 -5.733 -0.123 1.00 86.12 97 PRO A N 1
ATOM 747 C CA . PRO A 1 97 ? -2.326 -4.466 0.191 1.00 86.12 97 PRO A CA 1
ATOM 748 C C . PRO A 1 97 ? -2.818 -4.420 1.638 1.00 86.12 97 PRO A C 1
ATOM 750 O O . PRO A 1 97 ? -3.277 -5.424 2.185 1.00 86.12 97 PRO A O 1
ATOM 753 N N . CYS A 1 98 ? -2.764 -3.235 2.234 1.00 87.75 98 CYS A N 1
ATOM 754 C CA . CYS A 1 98 ? -3.295 -2.970 3.561 1.00 87.75 98 CYS A CA 1
ATOM 755 C C . CYS A 1 98 ? -4.760 -2.546 3.449 1.00 87.75 98 CYS A C 1
ATOM 757 O O . CYS A 1 98 ? -5.117 -1.755 2.579 1.00 87.75 98 CYS A O 1
ATOM 759 N N . VAL A 1 99 ? -5.609 -3.040 4.345 1.00 89.88 99 VAL A N 1
ATOM 760 C CA . VAL A 1 99 ? -7.022 -2.656 4.406 1.00 89.88 99 VAL A CA 1
ATOM 761 C C . VAL A 1 99 ? -7.240 -1.819 5.659 1.00 89.88 99 VAL A C 1
ATOM 763 O O . VAL A 1 99 ? -6.921 -2.255 6.762 1.00 89.88 99 VAL A O 1
ATOM 766 N N . LEU A 1 100 ? -7.769 -0.613 5.481 1.00 90.81 100 LEU A N 1
ATOM 767 C CA . LEU A 1 100 ? -8.184 0.275 6.555 1.00 90.81 100 LEU A CA 1
ATOM 768 C C . LEU A 1 100 ? -9.696 0.156 6.748 1.00 90.81 100 LEU A C 1
ATOM 770 O O . LEU A 1 100 ? -10.466 0.358 5.808 1.00 90.81 100 LEU A O 1
ATOM 774 N N . VAL A 1 101 ? -10.109 -0.122 7.981 1.00 91.44 101 VAL A N 1
ATOM 775 C CA . VAL A 1 101 ? -11.511 -0.085 8.408 1.00 91.44 101 VAL A CA 1
ATOM 776 C C . VAL A 1 101 ? -11.723 1.209 9.185 1.00 91.44 101 VAL A C 1
ATOM 778 O O . VAL A 1 101 ? -11.083 1.424 10.212 1.00 91.44 101 VAL A O 1
ATOM 781 N N . SER A 1 102 ? -12.576 2.098 8.677 1.00 90.38 102 SER A N 1
ATOM 782 C CA . SER A 1 102 ? -12.867 3.388 9.312 1.00 90.38 102 SER A CA 1
ATOM 783 C C . SER A 1 102 ? -14.055 3.338 10.273 1.00 90.38 102 SER A C 1
ATOM 785 O O . SER A 1 102 ? -14.218 4.257 11.074 1.00 90.38 102 SER A O 1
ATOM 787 N N . ASP A 1 103 ? -14.898 2.303 10.192 1.00 90.00 103 ASP A N 1
ATOM 788 C CA . ASP A 1 103 ? -16.006 2.110 11.129 1.00 90.00 103 ASP A CA 1
ATOM 789 C C . ASP A 1 103 ? -15.484 1.600 12.478 1.00 90.00 103 ASP A C 1
ATOM 791 O O . ASP A 1 103 ? -14.896 0.522 12.575 1.00 90.00 103 ASP A O 1
ATOM 795 N N . PHE A 1 104 ? -15.705 2.390 13.528 1.00 89.12 104 PHE A N 1
ATOM 796 C CA . PHE A 1 104 ? -15.227 2.081 14.872 1.00 89.12 104 PHE A CA 1
ATOM 797 C C . PHE A 1 104 ? -15.861 0.816 15.459 1.00 89.12 104 PHE A C 1
ATOM 799 O O . PHE A 1 104 ? -15.172 0.053 16.133 1.00 89.12 104 PHE A O 1
ATOM 806 N N . ARG A 1 105 ? -17.158 0.585 15.230 1.00 91.81 105 ARG A N 1
ATOM 807 C CA . ARG A 1 105 ? -17.875 -0.551 15.823 1.00 91.81 105 ARG A CA 1
ATOM 808 C C . ARG A 1 105 ? -17.382 -1.854 15.214 1.00 91.81 105 ARG A C 1
ATOM 810 O O . ARG A 1 105 ? -17.091 -2.788 15.954 1.00 91.81 105 ARG A O 1
ATOM 817 N N . GLU A 1 106 ? -17.231 -1.876 13.893 1.00 91.19 106 GLU A N 1
ATOM 818 C CA . GLU A 1 106 ? -16.678 -3.023 13.170 1.00 91.19 106 GLU A CA 1
ATOM 819 C C . GLU A 1 106 ? -15.210 -3.258 13.537 1.00 91.19 106 GLU A C 1
ATOM 821 O O . GLU A 1 106 ? -14.820 -4.378 13.860 1.00 91.19 106 GLU A O 1
ATOM 826 N N . ALA A 1 107 ? -14.392 -2.200 13.577 1.00 91.0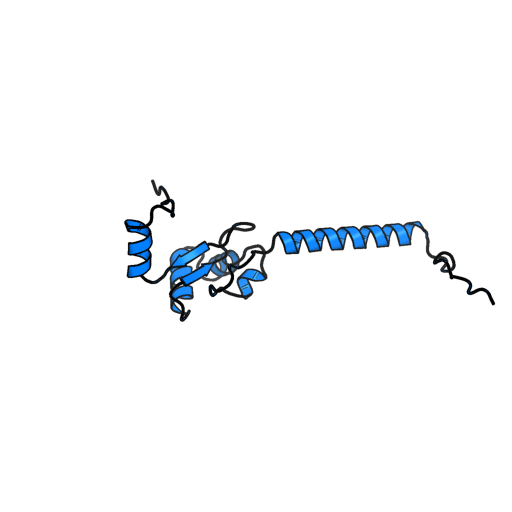0 107 ALA A N 1
ATOM 827 C CA . ALA A 1 107 ? -12.993 -2.319 13.977 1.00 91.00 107 ALA A CA 1
ATOM 828 C C . ALA A 1 107 ? -12.854 -2.862 15.409 1.00 91.00 107 ALA A C 1
ATOM 830 O O . ALA A 1 107 ? -12.040 -3.750 15.659 1.00 91.00 107 ALA A O 1
ATOM 831 N N . GLN A 1 108 ? -13.668 -2.378 16.351 1.00 91.81 108 GLN A N 1
ATOM 832 C CA . GLN A 1 108 ? -13.667 -2.867 17.727 1.00 91.81 108 GLN A CA 1
ATOM 833 C C . GLN A 1 108 ? -14.115 -4.332 17.812 1.00 91.81 108 GLN A C 1
ATOM 835 O O . GLN A 1 108 ? -13.510 -5.106 18.556 1.00 91.81 108 GLN A O 1
ATOM 840 N N . ASP A 1 109 ? -15.151 -4.729 17.070 1.00 92.19 109 ASP A N 1
ATOM 841 C CA . ASP A 1 109 ? -15.632 -6.113 17.059 1.00 92.19 109 ASP A CA 1
ATOM 842 C C . ASP A 1 109 ? -14.563 -7.070 16.510 1.00 92.19 109 ASP A C 1
ATOM 844 O O . ASP A 1 109 ? -14.238 -8.071 17.155 1.00 92.19 109 ASP A O 1
ATOM 848 N N . ILE A 1 110 ? -13.920 -6.697 15.398 1.00 90.56 110 ILE A N 1
ATOM 849 C CA . ILE A 1 110 ? -12.784 -7.420 14.815 1.00 90.56 110 ILE A CA 1
ATOM 850 C C . ILE A 1 110 ? -11.658 -7.558 15.843 1.00 90.56 110 ILE A C 1
ATOM 852 O O . ILE A 1 110 ? -11.202 -8.668 16.116 1.00 90.56 110 ILE A O 1
ATOM 856 N N . LEU A 1 111 ? -11.238 -6.450 16.455 1.00 88.00 111 LEU A N 1
ATOM 857 C CA . LEU A 1 111 ? -10.109 -6.441 17.382 1.00 88.00 111 LEU A CA 1
ATOM 858 C C . LEU A 1 111 ? -10.386 -7.229 18.662 1.00 88.00 111 LEU A C 1
ATOM 860 O O . LEU A 1 111 ? -9.460 -7.837 19.194 1.00 88.00 111 LEU A O 1
ATOM 864 N N . MET A 1 112 ? -11.620 -7.232 19.171 1.00 89.31 112 MET A N 1
ATOM 865 C CA . MET A 1 112 ? -11.952 -7.823 20.473 1.00 89.31 112 MET A CA 1
ATOM 866 C C . MET A 1 112 ? -12.484 -9.254 20.379 1.00 89.31 112 MET A C 1
ATOM 868 O O . MET A 1 112 ? -12.204 -10.062 21.265 1.00 89.31 112 MET A O 1
ATOM 872 N N . ARG A 1 113 ? -13.262 -9.576 19.340 1.00 89.94 113 ARG A N 1
ATOM 873 C CA . ARG A 1 113 ? -14.040 -10.825 19.263 1.00 89.94 113 ARG A CA 1
ATOM 874 C C . ARG A 1 113 ? -13.509 -11.826 18.244 1.00 89.94 113 ARG A C 1
ATOM 876 O O . ARG A 1 113 ? -13.820 -13.011 18.361 1.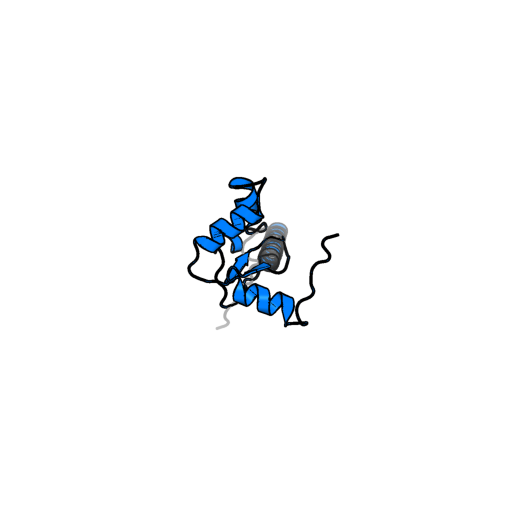00 89.94 113 ARG A O 1
ATOM 883 N N . ARG A 1 114 ? -12.696 -11.400 17.271 1.00 88.00 114 ARG A N 1
ATOM 884 C CA . ARG A 1 114 ? -12.145 -12.280 16.228 1.00 88.00 114 ARG A CA 1
ATOM 885 C C . ARG A 1 114 ? -10.687 -12.626 16.533 1.00 88.00 114 ARG A C 1
ATOM 887 O O . ARG A 1 114 ? -9.844 -11.748 16.648 1.00 88.00 114 ARG A O 1
ATOM 894 N N . LYS A 1 115 ? -10.385 -13.926 16.634 1.00 85.94 115 LYS A N 1
ATOM 895 C CA . LYS A 1 115 ? -9.015 -14.446 16.842 1.00 85.94 115 LYS A CA 1
ATOM 896 C C . LYS A 1 115 ? -8.259 -14.731 15.538 1.00 85.94 115 LYS A C 1
ATOM 898 O O . LYS A 1 115 ? -7.081 -15.048 15.581 1.00 85.94 115 LYS A O 1
ATOM 903 N N . GLU A 1 116 ? -8.941 -14.641 14.397 1.00 88.94 116 GLU A N 1
ATOM 904 C CA . GLU A 1 116 ? -8.368 -14.852 13.057 1.00 88.94 116 GLU A CA 1
ATOM 905 C C . GLU A 1 116 ? -7.356 -13.763 12.671 1.00 88.94 116 GLU A C 1
ATOM 907 O O . GLU A 1 116 ? -6.524 -13.974 11.792 1.00 88.94 116 GLU A O 1
ATOM 912 N N . PHE A 1 117 ? -7.438 -12.598 13.318 1.00 83.94 117 PHE A N 1
ATOM 913 C CA . PHE A 1 117 ? -6.552 -11.471 13.078 1.00 83.94 117 PHE A CA 1
ATOM 914 C C . PHE A 1 117 ? -5.473 -11.438 14.154 1.00 83.94 117 PHE A C 1
ATOM 916 O O . PHE A 1 117 ? -5.766 -11.206 15.331 1.00 83.94 117 PHE A O 1
ATOM 923 N N . GLU A 1 118 ? -4.224 -11.657 13.746 1.00 82.25 118 GLU A N 1
ATOM 924 C CA . GLU A 1 118 ? -3.092 -11.396 14.625 1.00 82.25 118 GLU A CA 1
ATOM 925 C C . GLU A 1 118 ? -2.997 -9.902 14.919 1.00 82.25 118 GLU A C 1
ATOM 927 O O . GLU A 1 118 ? -3.117 -9.050 14.032 1.00 82.25 118 GLU A O 1
ATOM 932 N N . ARG A 1 119 ? -2.810 -9.590 16.199 1.00 80.44 119 ARG A N 1
ATOM 933 C CA . ARG A 1 119 ? -2.622 -8.223 16.664 1.00 80.44 119 ARG A CA 1
ATOM 934 C C . ARG A 1 119 ? -1.141 -7.897 16.560 1.00 80.44 119 ARG A C 1
ATOM 936 O O . ARG A 1 119 ? -0.301 -8.717 16.908 1.00 80.44 119 ARG A O 1
ATOM 943 N N . SER A 1 120 ? -0.830 -6.702 16.078 1.00 74.12 120 SER A N 1
ATOM 944 C CA . SER A 1 120 ? 0.545 -6.216 16.044 1.00 74.12 120 SER A CA 1
ATOM 945 C C . SER A 1 120 ? 1.062 -5.988 17.464 1.00 74.12 120 SER A C 1
ATOM 947 O O . SER A 1 120 ? 0.439 -5.232 18.215 1.00 74.12 120 SER A O 1
ATOM 949 N N . ASP A 1 121 ? 2.219 -6.558 17.790 1.00 71.06 121 ASP A N 1
ATOM 950 C CA . ASP A 1 121 ? 2.981 -6.201 18.986 1.00 71.06 121 ASP A CA 1
ATOM 951 C C . ASP A 1 121 ? 3.671 -4.848 18.757 1.00 71.06 121 ASP A C 1
ATOM 953 O O . ASP A 1 121 ? 4.791 -4.771 18.256 1.00 71.06 121 ASP A O 1
ATOM 957 N N . PHE A 1 122 ? 2.980 -3.754 19.084 1.00 56.75 122 PHE A N 1
ATOM 958 C CA . PHE A 1 122 ? 3.619 -2.446 19.248 1.00 56.75 122 PHE A CA 1
ATOM 959 C C . PHE A 1 122 ? 4.172 -2.368 20.677 1.00 56.75 122 PHE A C 1
ATOM 961 O O . PHE A 1 122 ? 3.465 -1.945 21.592 1.00 56.75 122 PHE A O 1
ATOM 968 N N . SER A 1 123 ? 5.404 -2.847 20.868 1.00 47.84 123 SER A N 1
ATOM 969 C CA . SER A 1 123 ? 6.244 -2.516 22.032 1.00 47.84 123 SER A CA 1
ATOM 970 C C . SER A 1 123 ? 7.161 -1.341 21.720 1.00 47.84 123 SER A C 1
ATOM 972 O O . SER A 1 123 ? 7.576 -1.220 20.545 1.00 47.84 123 SER A O 1
#

Secondary structure (DSSP, 8-state):
-------GGGG---HHHHHHHHHHHHHHHHHHHHHHHHS--PPTTS-B-GGGGSSTTTTHHHHHHH-TT-HHHHHHHHHHHSSSSEEEE--STTSPPEEEE--HHHHHHHHHH-SSSPPP---